Protein AF-A0A6C0VBG7-F1 (afdb_monomer_lite)

Sequence (63 aa):
ILKHIKDEESFILGMDPKFARPDWMIITVLPVPPLSVRPAVIMYGSAKNQDDLTHKLADIIKS

Secondary structure (DSSP, 8-state):
-GGG--HHHHHHTT--TTT--GGGGS-SS-----TTTSPPB--TTSPPBPPHHHHHHHHHHH-

Organism: NCBI:txid604459

InterPro domains:
  IPR007080 RNA polymerase Rpb1, domain 1 [PF04997] (1-62)
  IPR045867 DNA-directed RNA polymerase, subunit beta-prime [PTHR19376] (1-62)

Radius of gyration: 18.84 Å; chains: 1; bounding box: 35×16×50 Å

pLDDT: mean 91.35, std 9.31, range [61.66, 97.44]

Foldseek 3Di:
DQVPQDQVNCVVVVHHCVPGRSVVVDDPDDDDDDCVVWPWDDDVPDD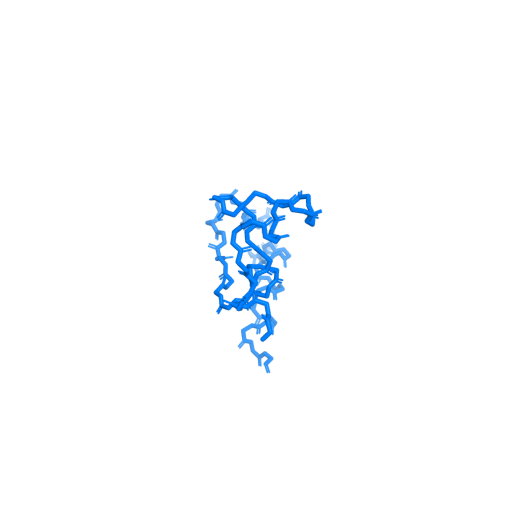THTRPSVVVVVVVVVD

Structure (mmCIF, N/CA/C/O backbone):
data_AF-A0A6C0VBG7-F1
#
_entry.id   AF-A0A6C0VBG7-F1
#
loop_
_atom_site.group_PDB
_atom_site.id
_atom_site.type_symbol
_atom_site.label_atom_id
_atom_site.label_alt_id
_atom_site.label_comp_id
_atom_site.label_asym_id
_atom_site.label_entity_id
_atom_site.label_seq_id
_atom_site.pdbx_PDB_ins_code
_atom_site.Cartn_x
_atom_site.Cartn_y
_atom_site.Cartn_z
_atom_site.occupancy
_atom_site.B_iso_or_equiv
_atom_site.auth_seq_id
_atom_site.auth_comp_id
_atom_site.auth_asym_id
_atom_site.auth_atom_id
_atom_site.pdbx_PDB_model_num
ATOM 1 N N . ILE A 1 1 ? -1.741 -0.154 18.646 1.00 93.06 1 ILE A N 1
ATOM 2 C CA . ILE A 1 1 ? -2.474 1.103 18.943 1.00 93.06 1 ILE A CA 1
ATOM 3 C C . ILE A 1 1 ? -3.546 1.351 17.886 1.00 93.06 1 ILE A C 1
ATOM 5 O O . ILE A 1 1 ? -4.691 1.066 18.186 1.00 93.06 1 ILE A O 1
ATOM 9 N N . LEU A 1 2 ? -3.205 1.746 16.651 1.00 95.75 2 LEU A N 1
ATOM 10 C CA . LEU A 1 2 ? -4.210 2.125 15.635 1.00 95.75 2 LEU A CA 1
ATOM 11 C C . LEU A 1 2 ? -5.245 1.030 15.312 1.00 95.75 2 LEU A C 1
ATOM 13 O O . LEU A 1 2 ? -6.423 1.328 15.195 1.00 95.75 2 LEU A O 1
ATOM 17 N N . LYS A 1 3 ? -4.838 -0.248 15.275 1.00 95.00 3 LYS A N 1
ATOM 18 C CA . LYS A 1 3 ? -5.750 -1.393 15.066 1.00 95.00 3 LYS A CA 1
ATOM 19 C C . LYS A 1 3 ? -6.772 -1.626 16.191 1.00 95.00 3 LYS A C 1
ATOM 21 O O . LYS A 1 3 ? -7.683 -2.424 16.009 1.00 95.00 3 LYS A O 1
ATOM 26 N N . HIS A 1 4 ? -6.583 -1.014 17.362 1.00 96.62 4 HIS A N 1
ATOM 27 C CA . HIS A 1 4 ? -7.485 -1.163 18.511 1.00 96.62 4 HIS A CA 1
ATOM 28 C C . HIS A 1 4 ? -8.505 -0.026 18.625 1.00 96.62 4 HIS A C 1
ATOM 30 O O . HIS A 1 4 ? -9.366 -0.100 19.496 1.00 96.62 4 HIS A O 1
ATOM 36 N N . ILE A 1 5 ? -8.405 0.998 17.772 1.00 96.69 5 ILE A N 1
ATOM 37 C CA . ILE A 1 5 ? -9.389 2.079 17.698 1.00 96.69 5 ILE A CA 1
ATOM 38 C C . ILE A 1 5 ? -10.691 1.487 17.158 1.00 96.69 5 ILE A C 1
ATOM 40 O O . ILE A 1 5 ? -10.693 0.826 16.116 1.00 96.69 5 ILE A O 1
ATOM 44 N N . LYS A 1 6 ? -11.788 1.689 17.885 1.00 97.06 6 LYS A N 1
ATOM 45 C CA . LYS A 1 6 ? -13.121 1.232 17.488 1.00 97.06 6 LYS A CA 1
ATOM 46 C C . LYS A 1 6 ? -13.698 2.129 16.397 1.00 97.06 6 LYS A C 1
ATOM 48 O O . LYS A 1 6 ? -13.319 3.287 16.250 1.00 97.06 6 LYS A O 1
ATOM 53 N N . ASP A 1 7 ? -14.685 1.616 15.677 1.00 96.69 7 ASP A N 1
ATOM 54 C CA . ASP A 1 7 ? -15.341 2.346 14.589 1.00 96.69 7 ASP A CA 1
ATOM 55 C C . ASP A 1 7 ? -16.016 3.649 15.076 1.00 96.69 7 ASP A C 1
ATOM 57 O O . ASP A 1 7 ? -15.927 4.675 14.410 1.00 96.69 7 ASP A O 1
ATOM 61 N N . GLU A 1 8 ? -16.602 3.658 16.278 1.00 97.19 8 GLU A N 1
ATOM 62 C CA . GLU A 1 8 ? -17.157 4.867 16.916 1.00 97.19 8 GLU A CA 1
ATOM 63 C C . GLU A 1 8 ? -16.087 5.941 17.164 1.00 97.19 8 GLU A C 1
ATOM 65 O O . GLU A 1 8 ? -16.294 7.121 16.884 1.00 97.19 8 GLU A O 1
ATOM 70 N N . GLU A 1 9 ? -14.915 5.525 17.646 1.00 97.25 9 GLU A N 1
ATOM 71 C CA . GLU A 1 9 ? -13.775 6.413 17.879 1.00 97.25 9 GLU A CA 1
ATOM 72 C C . GLU A 1 9 ? -13.210 6.932 16.551 1.00 97.25 9 GLU A C 1
ATOM 74 O O . GLU A 1 9 ? -12.828 8.096 16.459 1.00 97.25 9 GLU A O 1
ATOM 79 N N . SER A 1 10 ? -13.228 6.107 15.497 1.00 96.88 10 SER A N 1
ATOM 80 C CA . SER A 1 10 ? -12.871 6.523 14.137 1.00 96.88 10 SER A CA 1
ATOM 81 C C . SER A 1 10 ? -13.757 7.676 13.654 1.00 96.88 10 SER A C 1
ATOM 83 O O . SER A 1 10 ? -13.236 8.666 13.141 1.00 96.88 10 SER A O 1
ATOM 85 N N . PHE A 1 11 ? -15.073 7.609 13.881 1.00 97.25 11 PHE A N 1
ATOM 86 C CA . PHE A 1 11 ? -15.982 8.699 13.513 1.00 97.25 11 PHE A CA 1
ATOM 87 C C . PHE A 1 11 ? -15.717 9.987 14.302 1.00 97.25 11 PHE A C 1
ATOM 89 O O . PHE A 1 11 ? -15.752 11.069 13.717 1.00 97.25 11 PHE A O 1
ATOM 96 N N . ILE A 1 12 ? -15.402 9.892 15.600 1.00 97.12 12 ILE A N 1
ATOM 97 C CA . ILE A 1 12 ? -15.030 11.056 16.429 1.00 97.12 12 ILE A CA 1
ATOM 98 C C . ILE A 1 12 ? -13.762 11.732 15.888 1.00 97.12 12 ILE A C 1
ATOM 100 O O . ILE A 1 12 ? -13.656 12.957 15.896 1.00 97.12 12 ILE A O 1
ATOM 104 N N . LEU A 1 13 ? -12.823 10.941 15.364 1.00 95.88 13 LEU A N 1
ATOM 105 C CA . LEU A 1 13 ? -11.613 11.429 14.699 1.00 95.88 13 LEU A CA 1
ATOM 106 C C . LEU A 1 13 ? -11.878 12.010 13.294 1.00 95.88 13 LEU A C 1
ATOM 108 O O . LEU A 1 13 ? -10.941 12.467 12.642 1.00 95.88 13 LEU A O 1
ATOM 112 N N . GLY A 1 14 ? -13.126 12.001 12.815 1.00 96.62 14 GLY A N 1
ATOM 113 C CA . GLY A 1 14 ? -13.500 12.475 11.481 1.00 96.62 14 GLY A CA 1
ATOM 114 C C . GLY A 1 14 ? -13.186 11.482 10.359 1.00 96.62 14 GLY A C 1
ATOM 115 O O . GLY A 1 14 ? -13.098 11.876 9.198 1.00 96.62 14 GLY A O 1
ATOM 116 N N . MET A 1 15 ? -12.997 10.203 10.688 1.00 97.44 15 MET A N 1
ATOM 117 C CA . MET A 1 15 ? -12.643 9.149 9.741 1.00 97.44 15 MET A CA 1
ATOM 118 C C . MET A 1 15 ? -13.789 8.148 9.570 1.00 97.44 15 MET A C 1
ATOM 120 O O . MET A 1 15 ? -14.383 7.701 10.550 1.00 97.44 15 MET A O 1
ATOM 124 N N . ASP A 1 16 ? -14.065 7.737 8.331 1.00 96.94 16 ASP A N 1
ATOM 125 C CA . ASP A 1 16 ? -15.058 6.697 8.050 1.00 96.94 16 ASP A CA 1
ATOM 126 C C . ASP A 1 16 ? -14.404 5.302 8.134 1.00 96.94 16 ASP A C 1
ATOM 128 O O . ASP A 1 16 ? -13.582 4.972 7.273 1.00 96.94 16 ASP A O 1
ATOM 132 N N . PRO A 1 17 ? -14.764 4.442 9.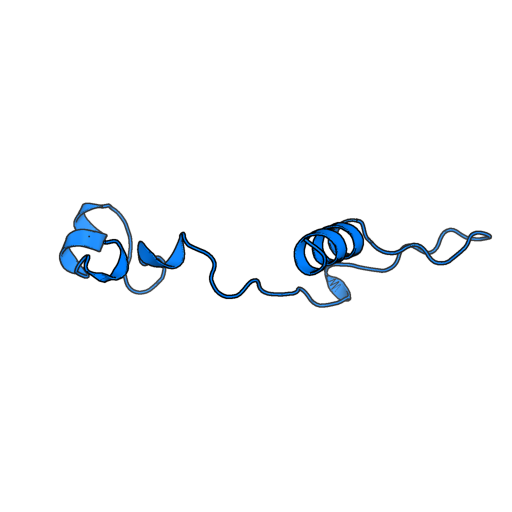104 1.00 96.50 17 PRO A N 1
ATOM 133 C CA . PRO A 1 17 ? -14.194 3.105 9.242 1.00 96.50 17 PRO A CA 1
ATOM 134 C C . PRO A 1 17 ? -14.474 2.184 8.039 1.00 96.50 17 PRO A C 1
ATOM 136 O O . PRO A 1 17 ? -13.819 1.153 7.887 1.00 96.50 17 PRO A O 1
ATOM 139 N N . LYS A 1 18 ? -15.409 2.540 7.150 1.00 96.88 18 LYS A N 1
ATOM 140 C CA . LYS A 1 18 ? -15.676 1.804 5.910 1.00 96.88 18 LYS A CA 1
ATOM 141 C C . LYS A 1 18 ? -14.661 2.102 4.802 1.00 96.88 18 LYS A C 1
ATOM 143 O O . LYS A 1 18 ? -14.416 1.233 3.966 1.00 96.88 18 LYS A O 1
ATOM 148 N N . PHE A 1 19 ? -14.088 3.306 4.772 1.00 97.31 19 PHE A N 1
ATOM 149 C CA . PHE A 1 19 ? -13.251 3.775 3.654 1.00 97.31 19 PHE A CA 1
ATOM 150 C C . PHE A 1 19 ? -11.866 4.286 4.067 1.00 97.31 19 PHE A C 1
ATOM 152 O O . PHE A 1 19 ? -10.975 4.366 3.226 1.00 97.31 19 PHE A O 1
ATOM 159 N N . ALA A 1 20 ? -11.670 4.629 5.335 1.00 96.75 20 ALA A N 1
ATOM 160 C CA . ALA A 1 20 ? -10.488 5.317 5.830 1.00 96.75 20 ALA A CA 1
ATOM 161 C C . ALA A 1 20 ? -10.202 4.946 7.293 1.00 96.75 20 ALA A C 1
ATOM 163 O O . ALA A 1 20 ? -10.183 5.809 8.167 1.00 96.75 20 ALA A O 1
ATOM 164 N N . ARG A 1 21 ? -9.976 3.661 7.593 1.00 96.88 21 ARG A N 1
ATOM 165 C CA . ARG A 1 21 ? -9.598 3.266 8.959 1.00 96.88 21 ARG A CA 1
ATOM 166 C C . ARG A 1 21 ? -8.236 3.851 9.356 1.00 96.88 21 ARG A C 1
ATOM 168 O O . ARG A 1 21 ? -7.316 3.840 8.535 1.00 96.88 21 ARG A O 1
ATOM 175 N N . PRO A 1 22 ? -8.050 4.272 10.621 1.00 97.25 22 PRO A N 1
ATOM 176 C CA . PRO A 1 22 ? -6.779 4.827 11.084 1.00 97.25 22 PRO A CA 1
ATOM 177 C C . PRO A 1 22 ? -5.572 3.904 10.869 1.00 97.25 22 PRO A C 1
ATOM 179 O O . PRO A 1 22 ? -4.482 4.370 10.549 1.00 97.25 22 PRO A O 1
ATOM 182 N N . ASP A 1 23 ? -5.737 2.585 11.013 1.00 96.69 23 ASP A N 1
ATOM 183 C CA . ASP A 1 23 ? -4.637 1.636 10.832 1.00 96.69 23 ASP A CA 1
ATOM 184 C C . ASP A 1 23 ? -4.148 1.528 9.379 1.00 96.69 23 ASP A C 1
ATOM 186 O O . ASP A 1 23 ? -3.008 1.119 9.158 1.00 96.69 23 ASP A O 1
ATOM 190 N N . TRP A 1 24 ? -4.951 1.962 8.402 1.00 96.56 24 TRP A N 1
ATOM 191 C CA . TRP A 1 24 ? -4.589 1.962 6.980 1.00 96.56 24 TRP A CA 1
ATOM 192 C C . TRP A 1 24 ? -3.629 3.090 6.596 1.00 96.56 24 TRP A C 1
ATOM 194 O O . TRP A 1 24 ? -3.051 3.050 5.512 1.00 96.56 24 TRP A O 1
ATOM 204 N N . MET A 1 25 ? -3.392 4.062 7.485 1.00 95.62 25 MET A N 1
ATOM 205 C CA . MET A 1 25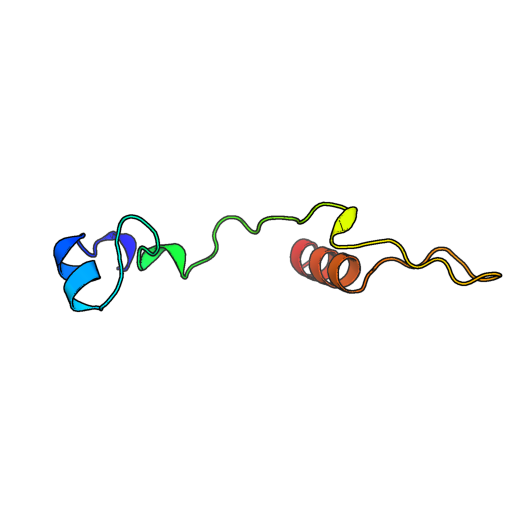 ? -2.334 5.062 7.289 1.00 95.62 25 MET A CA 1
ATOM 206 C C . MET A 1 25 ? -0.932 4.434 7.262 1.00 95.62 25 MET A C 1
ATOM 208 O O . MET A 1 25 ? 0.012 5.040 6.760 1.00 95.62 25 MET A O 1
ATOM 212 N N . ILE A 1 26 ? -0.786 3.219 7.800 1.00 96.81 26 ILE A N 1
ATOM 213 C CA . ILE A 1 26 ? 0.452 2.445 7.762 1.00 96.81 26 ILE A CA 1
ATOM 214 C C . ILE A 1 26 ? 0.374 1.462 6.591 1.00 96.81 26 ILE A C 1
ATOM 216 O O . ILE A 1 26 ? -0.366 0.477 6.629 1.00 96.81 26 ILE A O 1
ATOM 220 N N . ILE A 1 27 ? 1.178 1.704 5.556 1.00 96.06 27 ILE A N 1
ATOM 221 C CA . ILE A 1 27 ? 1.241 0.841 4.372 1.00 96.06 27 ILE A CA 1
ATOM 222 C C . ILE A 1 27 ? 1.926 -0.479 4.741 1.00 96.06 27 ILE A C 1
ATOM 224 O O . ILE A 1 27 ? 3.095 -0.506 5.112 1.00 96.06 27 ILE A O 1
ATOM 228 N N . THR A 1 28 ? 1.193 -1.584 4.610 1.00 96.12 28 THR A N 1
ATOM 229 C CA . THR A 1 28 ? 1.726 -2.953 4.766 1.00 96.12 28 THR A CA 1
ATOM 230 C C . THR A 1 28 ? 1.872 -3.677 3.431 1.00 96.12 28 THR A C 1
ATOM 232 O O . THR A 1 28 ? 2.701 -4.573 3.299 1.00 96.12 28 THR A O 1
ATOM 235 N N . VAL A 1 29 ? 1.094 -3.261 2.430 1.00 96.50 29 VAL A N 1
ATOM 236 C CA . VAL A 1 29 ? 1.172 -3.724 1.046 1.00 96.50 29 VAL A CA 1
ATOM 237 C C . VAL A 1 29 ? 1.172 -2.490 0.158 1.00 96.50 29 VAL A C 1
ATOM 239 O O . VAL A 1 29 ? 0.199 -1.737 0.143 1.00 96.50 29 VAL A O 1
ATOM 242 N N . LEU A 1 30 ? 2.267 -2.269 -0.568 1.00 96.69 30 LEU A N 1
ATOM 243 C CA . LEU A 1 30 ? 2.378 -1.167 -1.518 1.00 96.69 30 LEU A CA 1
ATOM 244 C C . LEU A 1 30 ? 1.833 -1.622 -2.886 1.00 96.69 30 LEU A C 1
ATOM 246 O O . LEU A 1 30 ? 2.402 -2.542 -3.479 1.00 96.69 30 LEU A O 1
ATOM 250 N N . PRO A 1 31 ? 0.750 -1.021 -3.410 1.00 95.75 31 PRO A N 1
ATOM 251 C CA . PRO A 1 31 ? 0.238 -1.377 -4.725 1.00 95.75 31 PRO A CA 1
ATOM 252 C C . PRO A 1 31 ? 1.223 -0.953 -5.816 1.00 95.75 31 PRO A C 1
ATOM 254 O O . PRO A 1 31 ? 1.694 0.184 -5.847 1.00 95.75 31 PRO A O 1
ATOM 257 N N . VAL A 1 32 ? 1.502 -1.864 -6.747 1.00 96.25 32 VAL A N 1
ATOM 258 C CA . VAL A 1 32 ? 2.345 -1.578 -7.910 1.00 96.25 32 VAL A CA 1
ATOM 259 C C . VAL A 1 32 ? 1.444 -1.244 -9.104 1.00 96.25 32 VAL A C 1
ATOM 261 O O . VAL A 1 32 ? 0.699 -2.117 -9.555 1.00 96.25 32 VAL A O 1
ATOM 264 N N . PRO A 1 33 ? 1.484 -0.010 -9.642 1.00 95.38 33 PRO A N 1
ATOM 265 C CA . PRO A 1 33 ? 0.605 0.394 -10.737 1.00 95.38 33 PRO A CA 1
ATOM 266 C C . PRO A 1 33 ? 0.912 -0.372 -12.041 1.00 95.38 33 PRO A C 1
ATOM 268 O O . PRO A 1 33 ? 2.032 -0.861 -12.217 1.00 95.38 33 PRO A O 1
ATOM 271 N N . PRO A 1 34 ? -0.040 -0.496 -12.985 1.00 95.31 34 PRO A N 1
ATOM 272 C CA . PRO A 1 34 ? 0.193 -1.122 -14.291 1.00 95.31 34 PRO A CA 1
ATOM 273 C C . PRO A 1 34 ? 1.048 -0.239 -15.220 1.00 95.31 34 PRO A C 1
ATOM 275 O O . PRO A 1 34 ? 1.213 0.955 -14.980 1.00 95.31 34 PRO A O 1
ATOM 278 N N . LEU A 1 35 ? 1.556 -0.808 -16.323 1.00 91.38 35 LEU A N 1
ATOM 279 C CA . LEU A 1 35 ? 2.414 -0.093 -17.289 1.00 91.38 35 LEU A CA 1
ATOM 280 C C . LEU A 1 35 ? 1.750 1.134 -17.926 1.00 91.38 35 LEU A C 1
ATOM 282 O O . LEU A 1 35 ? 2.446 2.082 -18.265 1.00 91.38 35 LEU A O 1
ATOM 286 N N . SER A 1 36 ? 0.421 1.150 -18.052 1.00 92.25 36 SER A N 1
ATOM 287 C CA . SER A 1 36 ? -0.317 2.315 -18.558 1.00 92.25 36 SER A CA 1
ATOM 288 C C . SER A 1 36 ? -0.167 3.559 -17.674 1.00 92.25 36 SER A C 1
ATOM 290 O O . SER A 1 36 ? -0.324 4.667 -18.171 1.00 92.25 36 SER A O 1
ATOM 292 N N . VAL A 1 37 ? 0.148 3.381 -16.387 1.00 94.31 37 VAL A N 1
ATOM 293 C CA . VAL A 1 37 ? 0.359 4.462 -15.406 1.00 94.31 37 VAL A CA 1
ATOM 294 C C . VAL A 1 37 ? 1.851 4.774 -15.210 1.00 94.31 37 VAL A C 1
ATOM 296 O O . VAL A 1 37 ? 2.190 5.843 -14.721 1.00 94.31 37 VAL A O 1
ATOM 299 N N . ARG A 1 38 ? 2.748 3.866 -15.620 1.00 93.44 38 ARG A N 1
ATOM 300 C CA . ARG A 1 38 ? 4.216 4.034 -15.610 1.00 93.44 38 ARG A CA 1
ATOM 301 C C . ARG A 1 38 ? 4.814 3.679 -16.984 1.00 93.44 38 ARG A C 1
ATOM 303 O O . ARG A 1 38 ? 5.476 2.643 -17.114 1.00 93.44 38 ARG A O 1
ATOM 310 N N . PRO A 1 39 ? 4.513 4.464 -18.032 1.00 88.69 39 PRO A N 1
ATOM 311 C CA . PRO A 1 39 ? 4.837 4.111 -19.410 1.00 88.69 39 PRO A CA 1
ATOM 312 C C . PRO A 1 39 ? 6.341 4.195 -19.690 1.00 88.69 39 PRO A C 1
ATOM 314 O O . PRO A 1 39 ? 7.019 5.127 -19.276 1.00 88.69 39 PRO A O 1
ATOM 317 N N . ALA A 1 40 ? 6.878 3.246 -20.458 1.00 84.56 40 ALA A N 1
ATOM 318 C CA . ALA A 1 40 ? 8.261 3.343 -20.918 1.00 84.56 40 ALA A CA 1
ATOM 319 C C . ALA A 1 40 ? 8.448 4.558 -21.844 1.00 84.56 40 ALA A C 1
ATOM 321 O O . ALA A 1 40 ? 7.646 4.791 -22.751 1.00 84.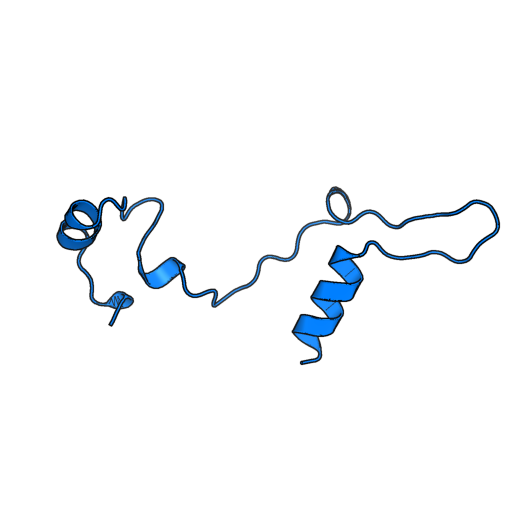56 40 ALA A O 1
ATOM 322 N N . VAL A 1 41 ? 9.541 5.294 -21.649 1.00 79.12 41 VAL A N 1
ATOM 323 C CA . VAL A 1 41 ? 9.900 6.461 -22.454 1.00 79.12 41 VAL A CA 1
ATOM 324 C C . VAL A 1 41 ? 10.820 6.011 -23.583 1.00 79.12 41 VAL A C 1
ATOM 326 O O . VAL A 1 41 ? 11.932 5.524 -23.364 1.00 79.12 41 VAL A O 1
ATOM 329 N N . ILE A 1 42 ? 10.357 6.177 -24.820 1.00 75.44 42 ILE A N 1
ATOM 330 C CA . ILE A 1 42 ? 11.153 5.915 -26.020 1.00 75.44 42 ILE A CA 1
ATOM 331 C C . ILE A 1 42 ? 11.530 7.265 -26.622 1.00 75.44 42 ILE A C 1
ATOM 333 O O . ILE A 1 42 ? 10.691 7.945 -27.207 1.00 75.44 42 ILE A O 1
ATOM 337 N N . MET A 1 43 ? 12.797 7.654 -26.490 1.00 69.50 43 MET A N 1
ATOM 338 C CA . MET A 1 43 ? 13.349 8.761 -27.269 1.00 69.50 43 MET A CA 1
ATOM 339 C C . MET A 1 43 ? 13.827 8.204 -28.611 1.00 69.50 43 MET A C 1
ATOM 341 O O . MET A 1 43 ? 14.622 7.266 -28.641 1.00 69.50 43 MET A O 1
ATOM 345 N N . TYR A 1 44 ? 13.337 8.758 -29.721 1.00 61.66 44 TYR A N 1
ATOM 346 C CA . TYR A 1 44 ? 13.769 8.368 -31.065 1.00 61.66 44 TYR A CA 1
ATOM 347 C C . TYR A 1 44 ? 15.301 8.461 -31.177 1.00 61.66 44 TYR A C 1
ATOM 349 O O . TYR A 1 44 ? 15.868 9.543 -31.057 1.00 61.66 44 TYR A O 1
ATOM 357 N N . GLY A 1 45 ? 15.963 7.316 -31.374 1.00 66.25 45 GLY A N 1
ATOM 358 C CA . GLY A 1 45 ? 17.423 7.208 -31.500 1.00 66.25 45 GLY A CA 1
ATOM 359 C C . GLY A 1 45 ? 18.195 6.880 -30.213 1.00 66.25 45 GLY A C 1
ATOM 360 O O . GLY A 1 45 ? 19.385 6.595 -30.306 1.00 66.25 45 GLY A O 1
ATOM 361 N N . SER A 1 46 ? 17.544 6.847 -29.043 1.00 65.56 46 SER A N 1
ATOM 362 C CA . SER A 1 46 ? 18.168 6.489 -27.756 1.00 65.56 46 SER A CA 1
ATOM 363 C C . SER A 1 46 ? 17.612 5.190 -27.167 1.00 65.56 46 SER A C 1
ATOM 365 O O . SER A 1 46 ? 16.545 4.706 -27.548 1.00 65.56 46 SER A O 1
ATOM 367 N N . ALA A 1 47 ? 18.371 4.611 -26.230 1.00 66.88 47 ALA A N 1
ATOM 368 C CA . ALA A 1 47 ? 17.995 3.408 -25.492 1.00 66.88 47 ALA A CA 1
ATOM 369 C C . ALA A 1 47 ? 16.619 3.555 -24.811 1.00 66.88 47 ALA A C 1
ATOM 371 O O . ALA A 1 47 ? 16.212 4.650 -24.422 1.00 66.88 47 ALA A O 1
ATOM 372 N N . LYS A 1 48 ? 15.904 2.431 -24.662 1.00 69.19 48 LYS A N 1
ATOM 373 C CA . LYS A 1 48 ? 14.623 2.379 -23.942 1.00 69.19 48 LYS A CA 1
ATOM 374 C C . LYS A 1 48 ? 14.842 2.837 -22.498 1.00 69.19 48 LYS A C 1
ATOM 376 O O . LYS A 1 48 ? 15.530 2.142 -21.754 1.00 69.19 48 LYS A O 1
ATOM 381 N N . ASN A 1 49 ? 14.222 3.947 -22.108 1.00 82.44 49 ASN A N 1
ATOM 382 C CA . ASN A 1 49 ? 14.239 4.428 -20.732 1.00 82.44 49 ASN A CA 1
ATOM 383 C C . ASN A 1 49 ? 12.925 4.056 -20.038 1.00 82.44 49 ASN A C 1
ATOM 385 O O . ASN A 1 49 ? 11.859 4.023 -20.653 1.00 82.44 49 ASN A O 1
ATOM 389 N N . GLN A 1 50 ? 13.003 3.717 -18.756 1.00 86.44 50 GLN A N 1
ATOM 390 C CA . GLN A 1 50 ? 11.821 3.446 -17.938 1.00 86.44 50 GLN A CA 1
ATOM 391 C C . GLN A 1 50 ? 11.282 4.749 -17.342 1.00 86.44 50 GLN A C 1
ATOM 393 O O . GLN A 1 50 ? 12.022 5.717 -17.195 1.00 86.44 50 GLN A O 1
ATOM 398 N N . ASP A 1 51 ? 10.004 4.755 -16.981 1.00 90.94 51 ASP A N 1
ATOM 399 C CA . ASP A 1 51 ? 9.393 5.849 -16.223 1.00 90.94 51 ASP A CA 1
ATOM 400 C C . ASP A 1 51 ? 10.073 6.051 -14.854 1.00 90.94 51 ASP A C 1
ATOM 402 O O . ASP A 1 51 ? 10.544 5.086 -14.238 1.00 90.94 51 ASP A O 1
ATOM 406 N N . ASP A 1 52 ? 10.073 7.278 -14.332 1.00 92.00 52 ASP A N 1
ATOM 407 C CA . ASP A 1 52 ? 10.644 7.601 -13.017 1.00 92.00 52 ASP A CA 1
ATOM 408 C C . ASP A 1 52 ? 9.978 6.817 -11.875 1.00 92.00 52 ASP A C 1
ATOM 410 O O . ASP A 1 52 ? 10.662 6.391 -10.938 1.00 92.00 52 ASP A O 1
ATOM 414 N N . LEU A 1 53 ? 8.671 6.528 -11.967 1.00 93.31 53 LEU A N 1
ATOM 415 C CA . LEU A 1 53 ? 7.977 5.679 -10.994 1.00 93.31 53 LEU A CA 1
ATOM 416 C C . LEU A 1 53 ? 8.575 4.273 -10.955 1.00 93.31 53 LEU A C 1
ATOM 418 O O . LEU A 1 53 ? 8.706 3.685 -9.884 1.00 93.31 53 LEU A O 1
ATOM 422 N N . THR A 1 54 ? 8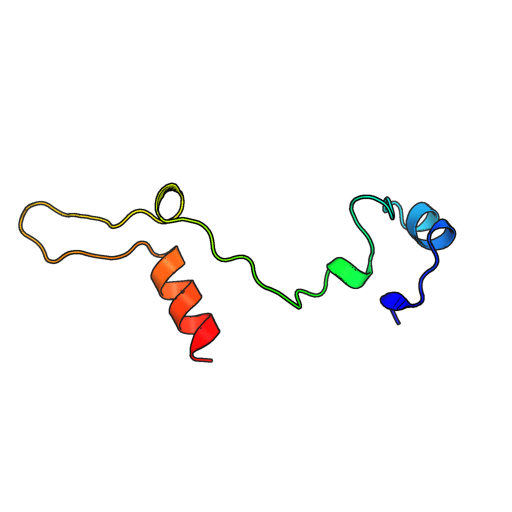.971 3.728 -12.107 1.00 93.75 54 THR A N 1
ATOM 423 C CA . THR A 1 54 ? 9.588 2.396 -12.181 1.00 93.75 54 THR A CA 1
ATOM 424 C C . THR A 1 54 ? 10.951 2.390 -11.497 1.00 93.75 54 THR A C 1
ATOM 426 O O . THR A 1 54 ? 11.261 1.449 -10.765 1.00 93.75 54 THR A O 1
ATOM 429 N N . HIS A 1 55 ? 11.740 3.451 -11.679 1.00 93.25 55 HIS A N 1
ATOM 430 C CA . HIS A 1 55 ? 13.024 3.600 -10.997 1.00 93.25 55 HIS A CA 1
ATOM 431 C C . HIS A 1 55 ? 12.842 3.698 -9.477 1.00 93.25 55 HIS A C 1
ATOM 433 O O . HIS A 1 55 ? 13.481 2.955 -8.737 1.00 93.25 55 HIS A O 1
ATOM 439 N N . LYS A 1 56 ? 11.905 4.527 -8.999 1.00 94.50 56 LYS A N 1
ATOM 440 C CA . LYS A 1 56 ? 11.648 4.674 -7.558 1.00 94.50 56 LYS A CA 1
ATOM 441 C C . LYS A 1 56 ? 11.075 3.424 -6.906 1.00 94.50 56 LYS A C 1
ATOM 443 O O . LYS A 1 56 ? 11.475 3.088 -5.796 1.00 94.50 56 LYS A O 1
ATOM 448 N N . LEU A 1 57 ? 10.197 2.695 -7.590 1.00 95.25 57 LEU A N 1
ATOM 449 C CA . LEU A 1 57 ? 9.716 1.403 -7.097 1.00 95.25 57 LEU A CA 1
ATOM 450 C C . LEU A 1 57 ? 10.857 0.381 -6.987 1.00 95.25 57 LEU A C 1
ATOM 452 O O . LEU A 1 57 ? 10.894 -0.382 -6.026 1.00 95.25 57 LEU A O 1
ATOM 456 N N . ALA A 1 58 ? 11.807 0.384 -7.927 1.00 94.56 58 ALA A N 1
ATOM 457 C CA . ALA A 1 58 ? 12.982 -0.479 -7.845 1.00 94.56 58 ALA A CA 1
ATOM 458 C C . ALA A 1 58 ? 13.892 -0.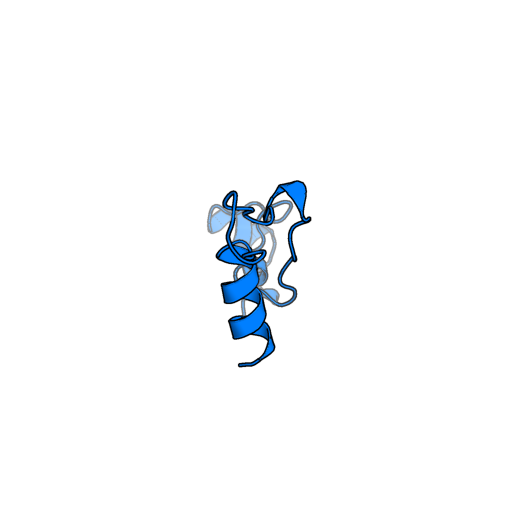115 -6.660 1.00 94.56 58 ALA A C 1
ATOM 460 O O . ALA A 1 58 ? 14.397 -1.023 -6.002 1.00 94.56 58 ALA A O 1
ATOM 461 N N . ASP A 1 59 ? 14.069 1.176 -6.366 1.00 96.19 59 ASP A N 1
ATOM 462 C CA . ASP A 1 59 ? 14.822 1.638 -5.192 1.00 96.19 59 ASP A CA 1
ATOM 463 C C . ASP A 1 59 ? 14.151 1.176 -3.886 1.00 96.19 59 ASP A C 1
ATOM 465 O O . ASP A 1 59 ? 14.826 0.647 -3.006 1.00 96.19 59 ASP A O 1
ATOM 469 N N . ILE A 1 60 ? 12.820 1.296 -3.784 1.00 95.94 60 ILE A N 1
ATOM 470 C CA . ILE A 1 60 ? 12.042 0.862 -2.608 1.00 95.94 60 ILE A CA 1
ATOM 471 C C . ILE A 1 60 ? 12.167 -0.650 -2.371 1.00 95.94 60 ILE A C 1
ATOM 473 O O . ILE A 1 60 ? 12.259 -1.072 -1.228 1.00 95.94 60 ILE A O 1
ATOM 477 N N . ILE A 1 61 ? 12.177 -1.468 -3.430 1.00 95.06 61 ILE A N 1
ATOM 478 C CA . ILE A 1 61 ? 12.287 -2.936 -3.318 1.00 95.06 61 ILE A CA 1
ATOM 479 C C . ILE A 1 61 ? 13.701 -3.381 -2.918 1.00 95.06 61 ILE A C 1
ATOM 481 O O . ILE A 1 61 ? 13.864 -4.426 -2.294 1.00 95.06 61 ILE A O 1
ATOM 485 N N . LYS A 1 62 ? 14.726 -2.640 -3.347 1.00 94.19 62 LYS A N 1
ATOM 486 C CA . LYS A 1 62 ? 16.135 -2.976 -3.095 1.00 94.19 62 LYS A CA 1
ATOM 487 C C . LYS A 1 62 ? 16.655 -2.466 -1.752 1.00 94.19 62 LYS A C 1
ATOM 489 O O . LYS A 1 62 ? 17.715 -2.927 -1.331 1.00 94.19 62 LYS A O 1
ATOM 494 N N . SER A 1 63 ? 15.967 -1.487 -1.165 1.00 80.38 63 SER A N 1
ATOM 495 C CA . SER A 1 63 ? 16.250 -0.952 0.171 1.00 80.38 63 SER A CA 1
ATOM 496 C C . SER A 1 63 ? 15.869 -1.965 1.245 1.00 80.38 63 SER A C 1
ATOM 498 O O . SER A 1 63 ? 16.654 -2.098 2.207 1.00 80.38 63 SER A O 1
#